Protein AF-K1ZIV3-F1 (afdb_monomer_lite)

Radius of gyration: 17.86 Å; chains: 1; bounding box: 42×28×52 Å

Secondary structure (DSSP, 8-state):
-HHHHHHHHHHHHHHHHHHHTT-HHHHHHHHHHHHHHHHHHHHHHHHHHHHHHHHHHHHHTT-HHHHHHHHHHHHHHHHHHHHHHHHHHHHSHHHHHHHTT--HHHHHHHHHHHHHHHHHHHHHHH-

Sequence (127 aa):
MLLIMTFNFFVGFVDIYVAGFISPEVQAAVGFVSLLYFLVIIIANAISVGTVALISRAIGAGDLTKSMVVARQSLIFGCLVAAVLTLVGVFLSREIIAAAGFPEKIREIAEVLLRIFSIALGANYIL

Structure (mmCIF, N/CA/C/O backbone):
data_AF-K1ZIV3-F1
#
_entry.id   AF-K1ZIV3-F1
#
loop_
_atom_site.group_PDB
_atom_site.id
_atom_site.type_symbol
_atom_site.label_atom_id
_atom_site.label_alt_id
_atom_site.label_comp_id
_atom_site.label_asym_id
_atom_site.label_entity_id
_atom_site.label_seq_id
_atom_site.pdbx_PDB_ins_code
_atom_site.Cartn_x
_atom_site.Cartn_y
_atom_site.Cartn_z
_atom_site.occupancy
_atom_site.B_iso_or_equiv
_atom_site.auth_seq_id
_atom_site.auth_comp_id
_atom_site.auth_asym_id
_atom_site.auth_atom_id
_atom_site.pdbx_PDB_model_num
ATOM 1 N N . MET A 1 1 ? 1.552 13.261 10.255 1.00 76.06 1 MET A N 1
ATOM 2 C CA . MET A 1 1 ? 1.241 13.023 8.828 1.00 76.06 1 MET A CA 1
ATOM 3 C C . MET A 1 1 ? 2.193 13.744 7.887 1.00 76.06 1 MET A C 1
ATOM 5 O O . MET A 1 1 ? 2.837 13.045 7.123 1.00 76.06 1 MET A O 1
ATOM 9 N N . LEU A 1 2 ? 2.372 15.072 7.980 1.00 85.00 2 LEU A N 1
ATOM 10 C CA . LEU A 1 2 ? 3.301 15.820 7.109 1.00 85.00 2 LEU A CA 1
ATOM 11 C C . LEU A 1 2 ? 4.703 15.182 7.032 1.00 85.00 2 LEU A C 1
ATOM 13 O O . LEU A 1 2 ? 5.137 14.800 5.955 1.00 85.00 2 LEU A O 1
ATOM 17 N N . LEU A 1 3 ? 5.359 14.982 8.180 1.00 90.06 3 LEU A N 1
ATOM 18 C CA . LEU A 1 3 ? 6.725 14.449 8.232 1.00 90.06 3 LEU A CA 1
ATOM 19 C C . LEU A 1 3 ? 6.845 13.035 7.626 1.00 90.06 3 LEU A C 1
ATOM 21 O O . LEU A 1 3 ? 7.787 12.753 6.894 1.00 90.06 3 LEU A O 1
ATOM 25 N N . ILE A 1 4 ? 5.859 12.166 7.877 1.00 86.75 4 ILE A N 1
ATOM 26 C CA . ILE A 1 4 ? 5.810 10.802 7.321 1.00 86.75 4 ILE A CA 1
ATOM 27 C C . ILE A 1 4 ? 5.683 10.845 5.794 1.00 86.75 4 ILE A C 1
ATOM 29 O O . ILE A 1 4 ? 6.361 10.088 5.102 1.00 86.75 4 ILE A O 1
ATOM 33 N N . MET A 1 5 ? 4.837 11.733 5.266 1.00 85.94 5 MET A N 1
ATOM 34 C CA . MET A 1 5 ? 4.657 11.907 3.823 1.00 85.94 5 MET A CA 1
ATOM 35 C C . MET A 1 5 ? 5.914 12.490 3.166 1.00 85.94 5 MET A C 1
ATOM 37 O O . MET A 1 5 ? 6.299 12.034 2.094 1.00 85.94 5 MET A O 1
ATOM 41 N N . THR A 1 6 ? 6.602 13.428 3.826 1.00 89.94 6 THR A N 1
ATOM 42 C CA . THR A 1 6 ? 7.891 13.959 3.360 1.00 89.94 6 THR A CA 1
ATOM 43 C C . THR A 1 6 ? 8.943 12.856 3.243 1.00 89.94 6 THR A C 1
ATOM 45 O O . THR A 1 6 ? 9.605 12.753 2.215 1.00 89.94 6 THR A O 1
ATOM 48 N N . PHE A 1 7 ? 9.084 11.998 4.256 1.00 91.56 7 PHE A N 1
ATOM 49 C CA . PHE A 1 7 ? 10.038 10.889 4.186 1.00 91.56 7 PHE A CA 1
ATOM 50 C C . PHE A 1 7 ? 9.652 9.844 3.134 1.00 91.56 7 PHE A C 1
ATOM 52 O O . PHE A 1 7 ? 10.521 9.411 2.385 1.00 91.56 7 PHE A O 1
ATOM 59 N N . ASN A 1 8 ? 8.366 9.493 3.008 1.00 86.88 8 ASN A N 1
ATOM 60 C CA . ASN A 1 8 ? 7.897 8.601 1.938 1.00 86.88 8 ASN A CA 1
ATOM 61 C C . ASN A 1 8 ? 8.211 9.160 0.545 1.00 86.88 8 ASN A C 1
ATOM 63 O O . ASN A 1 8 ? 8.636 8.413 -0.332 1.00 86.88 8 ASN A O 1
ATOM 67 N N . PHE A 1 9 ? 8.053 10.472 0.354 1.00 89.56 9 PHE A N 1
ATOM 68 C CA . PHE A 1 9 ? 8.426 11.127 -0.895 1.00 89.56 9 PHE A CA 1
ATOM 69 C C . PHE A 1 9 ? 9.923 10.983 -1.189 1.00 89.56 9 PHE A C 1
ATOM 71 O O . PHE A 1 9 ? 10.283 10.623 -2.305 1.00 89.56 9 PHE A O 1
ATOM 78 N N . PHE A 1 10 ? 10.797 11.216 -0.203 1.00 93.69 10 PHE A N 1
ATOM 79 C CA . PHE A 1 10 ? 12.238 11.045 -0.399 1.00 93.69 10 PHE A CA 1
ATOM 80 C C . PHE A 1 10 ? 12.624 9.601 -0.720 1.00 93.69 10 PHE A C 1
ATOM 82 O O . PHE A 1 10 ? 13.461 9.398 -1.593 1.00 93.69 10 PHE A O 1
ATOM 89 N N . VAL A 1 11 ? 12.003 8.612 -0.071 1.00 90.50 11 VAL A N 1
ATOM 90 C CA . VAL A 1 11 ? 12.226 7.192 -0.390 1.00 90.50 11 VAL A CA 1
ATOM 91 C C . VAL A 1 11 ? 11.843 6.911 -1.844 1.00 90.50 11 VAL A C 1
ATOM 93 O O . VAL A 1 11 ? 12.695 6.493 -2.620 1.00 90.50 11 VAL A O 1
ATOM 96 N N . GLY A 1 12 ? 10.619 7.262 -2.255 1.00 90.12 12 GLY A N 1
ATOM 97 C CA . GLY A 1 12 ? 10.177 7.047 -3.637 1.00 90.12 12 GLY A CA 1
ATOM 98 C C . GLY A 1 12 ? 10.995 7.830 -4.673 1.00 90.12 12 GLY A C 1
ATOM 99 O O . GLY A 1 12 ? 11.230 7.348 -5.779 1.00 90.12 12 GLY A O 1
ATOM 100 N N . PHE A 1 13 ? 11.475 9.025 -4.319 1.00 92.31 13 PHE A N 1
ATOM 101 C CA . PHE A 1 13 ? 12.374 9.805 -5.169 1.00 92.31 13 PHE A CA 1
ATOM 102 C C . PHE A 1 13 ? 13.719 9.099 -5.363 1.00 92.31 13 PHE A C 1
ATOM 104 O O . PHE A 1 13 ? 14.203 9.002 -6.491 1.00 92.31 13 PHE A O 1
ATOM 111 N N . VAL A 1 14 ? 14.312 8.588 -4.280 1.00 94.81 14 VAL A N 1
ATOM 112 C CA . VAL A 1 14 ? 15.572 7.838 -4.336 1.00 94.81 14 VAL A CA 1
ATOM 113 C C . VAL A 1 14 ? 15.394 6.542 -5.126 1.00 94.81 14 VAL A C 1
ATOM 115 O O . VAL A 1 14 ? 16.258 6.240 -5.944 1.00 94.81 14 VAL A O 1
ATOM 118 N N . ASP A 1 15 ? 14.273 5.834 -4.978 1.00 92.06 15 ASP A N 1
ATOM 119 C CA . ASP A 1 15 ? 13.987 4.610 -5.741 1.00 92.06 15 ASP A CA 1
ATOM 120 C C . ASP A 1 15 ? 14.004 4.868 -7.256 1.00 92.06 15 ASP A C 1
ATOM 122 O O . ASP A 1 15 ? 14.664 4.155 -8.016 1.00 92.06 15 ASP A O 1
ATOM 126 N N . ILE A 1 16 ? 13.334 5.936 -7.705 1.00 93.06 16 ILE A N 1
ATOM 127 C CA . ILE A 1 16 ? 13.306 6.332 -9.121 1.00 93.06 16 ILE A CA 1
ATOM 128 C C . ILE A 1 16 ? 14.686 6.822 -9.578 1.00 93.06 16 IL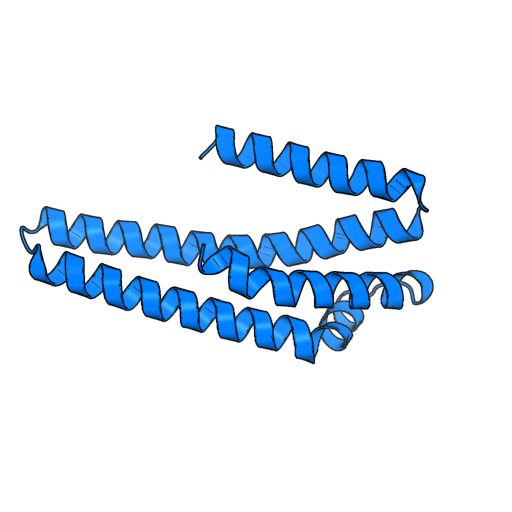E A C 1
ATOM 130 O O . ILE A 1 16 ? 15.124 6.499 -10.683 1.00 93.06 16 ILE A O 1
ATOM 134 N N . TYR A 1 17 ? 15.387 7.594 -8.746 1.00 94.25 17 TYR A N 1
ATOM 135 C CA . TYR A 1 17 ? 16.725 8.090 -9.064 1.00 94.25 17 TYR A CA 1
ATOM 136 C C . TYR A 1 17 ? 17.725 6.942 -9.252 1.00 94.25 17 TYR A C 1
ATOM 138 O O . TYR A 1 17 ? 18.458 6.916 -10.239 1.00 94.25 17 TYR A O 1
ATOM 146 N N . VAL A 1 18 ? 17.710 5.951 -8.355 1.00 95.00 18 VAL A N 1
ATOM 147 C CA . VAL A 1 18 ? 18.581 4.772 -8.434 1.00 95.00 18 VAL A CA 1
ATOM 148 C C . VAL A 1 18 ? 18.232 3.902 -9.641 1.00 95.00 18 VAL A C 1
ATOM 150 O O . VAL A 1 18 ? 19.132 3.434 -10.337 1.00 95.00 18 VAL A O 1
ATOM 153 N N . ALA A 1 19 ? 16.944 3.744 -9.950 1.00 93.88 19 ALA A N 1
ATOM 154 C CA . ALA A 1 19 ? 16.490 3.035 -11.144 1.00 93.88 19 ALA A CA 1
ATOM 155 C C . ALA A 1 19 ? 17.037 3.651 -12.450 1.00 93.88 19 ALA A C 1
ATOM 157 O O . ALA A 1 19 ? 17.351 2.916 -13.388 1.00 93.88 19 ALA A O 1
ATOM 158 N N . GLY A 1 20 ? 17.230 4.975 -12.485 1.00 93.44 20 GLY A N 1
ATOM 159 C CA . GLY A 1 20 ? 17.844 5.690 -13.610 1.00 93.44 20 GLY A CA 1
ATOM 160 C C . GLY A 1 20 ? 19.299 5.307 -13.891 1.00 93.44 20 GLY A C 1
ATOM 161 O O . GLY A 1 20 ? 19.730 5.376 -15.040 1.00 93.44 20 GLY A O 1
ATOM 162 N N . PHE A 1 21 ? 20.047 4.834 -12.887 1.00 95.25 21 PHE A N 1
ATOM 163 C CA . PHE A 1 21 ? 21.402 4.309 -13.104 1.00 95.25 21 PHE A CA 1
ATOM 164 C C . PHE A 1 21 ? 21.419 2.922 -13.756 1.00 95.25 21 PHE A C 1
ATOM 166 O O . PHE A 1 21 ? 22.457 2.518 -14.275 1.00 95.25 21 PHE A O 1
ATOM 173 N N . ILE A 1 22 ? 20.301 2.188 -13.729 1.00 93.94 22 ILE A N 1
ATOM 174 C CA . ILE A 1 22 ? 20.193 0.862 -14.347 1.00 93.94 22 ILE A CA 1
ATOM 175 C C . ILE A 1 22 ? 19.846 1.014 -15.830 1.00 93.94 22 ILE A C 1
ATOM 177 O O . ILE A 1 22 ? 20.574 0.525 -16.689 1.00 93.94 22 ILE A O 1
ATOM 181 N N . SER A 1 23 ? 18.723 1.671 -16.132 1.00 92.81 23 SER A N 1
ATOM 182 C CA . SER A 1 23 ? 18.310 2.027 -17.497 1.00 92.81 23 SER A CA 1
ATOM 183 C C . SER A 1 23 ? 17.088 2.962 -17.481 1.00 92.81 23 SER A C 1
ATOM 185 O O . SER A 1 23 ? 16.310 2.931 -16.519 1.00 92.81 23 SER A O 1
ATOM 187 N N . PRO A 1 24 ? 16.854 3.750 -18.550 1.00 91.25 24 PRO A N 1
ATOM 188 C CA . PRO A 1 24 ? 15.641 4.561 -18.689 1.00 91.25 24 PRO A CA 1
ATOM 189 C C . PRO A 1 24 ? 14.344 3.740 -18.610 1.00 91.25 24 PRO A C 1
ATOM 191 O O . PRO A 1 24 ? 13.343 4.203 -18.063 1.00 91.25 24 PRO A O 1
ATOM 194 N N . GLU A 1 25 ? 14.353 2.506 -19.120 1.00 91.44 25 GLU A N 1
ATOM 195 C CA . GLU A 1 25 ? 13.208 1.595 -19.096 1.00 91.44 25 GLU A CA 1
ATOM 196 C C . GLU A 1 25 ? 12.862 1.152 -17.669 1.00 91.44 25 GLU A C 1
ATOM 198 O O . GLU A 1 25 ? 11.689 1.156 -17.288 1.00 91.44 25 GLU A O 1
ATOM 203 N N . VAL A 1 26 ? 13.872 0.817 -16.857 1.00 91.56 26 VAL A N 1
ATOM 204 C CA . VAL A 1 26 ? 13.681 0.450 -15.444 1.00 91.56 26 VAL A CA 1
ATOM 205 C C . VAL A 1 26 ? 13.194 1.653 -14.639 1.00 91.56 26 VAL A C 1
ATOM 207 O O . VAL A 1 26 ? 12.267 1.516 -13.843 1.00 91.56 26 VAL A O 1
ATOM 210 N N . GLN A 1 27 ? 13.740 2.846 -14.886 1.00 93.94 27 GLN A N 1
ATOM 211 C CA . GLN A 1 27 ? 13.276 4.078 -14.245 1.00 93.94 27 GLN A CA 1
ATOM 212 C C . GLN A 1 27 ? 11.796 4.362 -14.531 1.00 93.94 27 GLN A C 1
ATOM 214 O O . GLN A 1 27 ? 11.035 4.673 -13.611 1.00 93.94 27 GLN A O 1
ATOM 219 N N . ALA A 1 28 ? 11.374 4.217 -15.789 1.00 90.94 28 ALA A N 1
ATOM 220 C CA . ALA A 1 28 ? 9.980 4.381 -16.182 1.00 90.94 28 ALA A CA 1
ATOM 221 C C . ALA A 1 28 ? 9.068 3.318 -15.541 1.00 90.94 28 ALA A C 1
ATOM 223 O O . ALA A 1 28 ? 7.992 3.657 -15.043 1.00 90.94 28 ALA A O 1
ATOM 224 N N . ALA A 1 29 ? 9.508 2.053 -15.500 1.00 91.06 29 ALA A N 1
ATOM 225 C CA . ALA A 1 29 ? 8.775 0.972 -14.841 1.00 91.06 29 ALA A CA 1
ATOM 226 C C . ALA A 1 29 ? 8.564 1.256 -13.348 1.00 91.06 29 ALA A C 1
ATOM 228 O O . ALA A 1 29 ? 7.435 1.182 -12.865 1.00 91.06 29 ALA A O 1
ATOM 229 N N . VAL A 1 30 ? 9.629 1.628 -12.630 1.00 92.12 30 VAL A N 1
ATOM 230 C CA . VAL A 1 30 ? 9.572 1.951 -11.196 1.00 92.12 30 VAL A CA 1
ATOM 231 C C . VAL A 1 30 ? 8.649 3.139 -10.948 1.00 92.12 30 VAL A C 1
ATOM 233 O O . VAL A 1 30 ? 7.765 3.048 -10.103 1.00 92.12 30 VAL A O 1
ATOM 236 N N . GLY A 1 31 ? 8.779 4.225 -11.716 1.00 90.06 31 GLY A N 1
ATOM 237 C CA . GLY A 1 31 ? 7.923 5.403 -11.556 1.00 90.06 31 GLY A CA 1
ATOM 238 C C . GLY A 1 31 ? 6.432 5.091 -11.713 1.00 90.06 31 GLY A C 1
ATOM 239 O O . GLY A 1 31 ? 5.611 5.547 -10.916 1.00 90.06 31 GLY A O 1
ATOM 240 N N . PHE A 1 32 ? 6.069 4.270 -12.701 1.00 87.19 32 PHE A N 1
ATOM 241 C CA . PHE A 1 32 ? 4.671 3.909 -12.921 1.00 87.19 32 PHE A CA 1
ATOM 242 C C . PHE A 1 32 ? 4.150 2.911 -11.880 1.00 87.19 32 PHE A C 1
ATOM 244 O O . PHE A 1 32 ? 3.044 3.077 -11.367 1.00 87.19 32 PHE A O 1
ATOM 251 N N . VAL A 1 33 ? 4.932 1.886 -11.526 1.00 88.81 33 VAL A N 1
ATOM 252 C CA . VAL A 1 33 ? 4.540 0.933 -10.474 1.00 88.81 33 VAL A CA 1
ATOM 253 C C . VAL A 1 33 ? 4.373 1.652 -9.133 1.00 88.81 33 VAL A C 1
ATOM 255 O O . VAL A 1 33 ? 3.418 1.365 -8.413 1.00 88.81 33 VAL A O 1
ATOM 258 N N . SER A 1 34 ? 5.200 2.657 -8.836 1.00 87.56 34 SER A N 1
ATOM 259 C CA . SER A 1 34 ? 5.028 3.523 -7.664 1.00 87.56 34 SER A CA 1
ATOM 260 C C . SER A 1 34 ? 3.691 4.272 -7.669 1.00 87.56 34 SER A C 1
ATOM 262 O O . SER A 1 34 ? 3.068 4.405 -6.617 1.00 87.56 34 SER A O 1
ATOM 264 N N . LEU A 1 35 ? 3.194 4.711 -8.832 1.00 87.06 35 LEU A N 1
ATOM 265 C CA . LEU A 1 35 ? 1.868 5.333 -8.940 1.00 87.06 35 LEU A CA 1
ATOM 266 C C . LEU A 1 35 ? 0.741 4.331 -8.641 1.00 87.06 35 LEU A C 1
ATOM 268 O O . LEU A 1 35 ? -0.209 4.660 -7.928 1.00 87.06 35 LEU A O 1
ATOM 272 N N . LEU A 1 36 ? 0.859 3.098 -9.141 1.00 86.81 36 LEU A N 1
ATOM 273 C CA . LEU A 1 36 ? -0.081 2.022 -8.812 1.00 86.81 36 LEU A CA 1
ATOM 274 C C . LEU A 1 36 ? -0.054 1.698 -7.313 1.00 86.81 36 LEU A C 1
ATOM 276 O O . LEU A 1 36 ? -1.103 1.552 -6.688 1.00 86.81 36 LEU A O 1
ATOM 280 N N . TYR A 1 37 ? 1.135 1.646 -6.713 1.00 84.75 37 TYR A N 1
ATOM 281 C CA . TYR A 1 37 ? 1.298 1.416 -5.280 1.00 84.75 37 TYR A CA 1
ATOM 282 C C . TYR A 1 37 ? 0.684 2.548 -4.445 1.00 84.75 37 TYR A C 1
ATOM 284 O O . TYR A 1 37 ? 0.031 2.304 -3.429 1.00 84.75 37 TYR A O 1
ATOM 292 N N . PHE A 1 38 ? 0.815 3.793 -4.908 1.00 85.50 38 PHE A N 1
ATOM 293 C CA . PHE A 1 38 ? 0.207 4.950 -4.261 1.00 85.50 38 PHE A CA 1
ATOM 294 C C . PHE A 1 38 ? -1.325 4.858 -4.219 1.00 85.50 38 PHE A C 1
ATOM 296 O O . PHE A 1 38 ? -1.921 5.147 -3.181 1.00 85.50 38 PHE A O 1
ATOM 303 N N . LEU A 1 39 ? -1.971 4.386 -5.294 1.00 87.19 39 LEU A N 1
ATOM 304 C CA . LEU A 1 39 ? -3.420 4.136 -5.295 1.00 87.19 39 LEU A CA 1
ATOM 305 C C . LEU A 1 39 ? -3.832 3.151 -4.206 1.00 87.19 39 LEU A C 1
ATOM 307 O O . LEU A 1 39 ? -4.839 3.361 -3.531 1.00 87.19 39 LEU A O 1
ATOM 311 N N . VAL A 1 40 ? -3.038 2.102 -4.005 1.00 85.88 40 VAL A N 1
ATOM 312 C CA . VAL A 1 40 ? -3.298 1.142 -2.940 1.00 85.88 40 VAL A CA 1
ATOM 313 C C . VAL A 1 40 ? -3.196 1.841 -1.584 1.00 85.88 40 VAL A C 1
ATOM 315 O O . VAL A 1 40 ? -4.166 1.814 -0.832 1.00 85.88 40 VAL A O 1
ATOM 318 N N . ILE A 1 41 ? -2.102 2.560 -1.301 1.00 84.50 41 ILE A N 1
ATOM 319 C CA . ILE A 1 41 ? -1.908 3.325 -0.049 1.00 84.50 41 ILE A CA 1
ATOM 320 C C . ILE A 1 41 ? -3.099 4.248 0.274 1.00 84.50 41 ILE A C 1
ATOM 322 O O . ILE A 1 41 ? -3.458 4.402 1.447 1.00 84.50 41 ILE A O 1
ATOM 326 N N . ILE A 1 42 ? -3.731 4.865 -0.729 1.00 88.19 42 ILE A N 1
ATOM 327 C CA . ILE A 1 42 ? -4.922 5.706 -0.521 1.00 88.19 42 ILE A CA 1
ATOM 328 C C . ILE A 1 42 ? -6.061 4.899 0.119 1.00 88.19 42 ILE A C 1
ATOM 330 O O . ILE A 1 42 ? -6.710 5.390 1.044 1.00 88.19 42 ILE A O 1
ATOM 334 N N . ILE A 1 43 ? -6.279 3.654 -0.315 1.00 89.75 43 ILE A N 1
ATOM 335 C CA . ILE A 1 43 ? -7.304 2.763 0.246 1.00 89.75 43 ILE A CA 1
ATOM 336 C C . ILE A 1 43 ? -6.987 2.439 1.714 1.00 89.75 43 ILE A C 1
ATOM 338 O O . ILE A 1 43 ? -7.878 2.554 2.559 1.00 89.75 43 ILE A O 1
ATOM 342 N N . ALA A 1 44 ? -5.727 2.123 2.049 1.00 85.69 44 ALA A N 1
ATOM 343 C CA . ALA A 1 44 ? -5.288 1.960 3.447 1.00 85.69 44 ALA A CA 1
ATOM 344 C C . ALA A 1 44 ? -5.649 3.177 4.297 1.00 85.69 44 ALA A C 1
ATOM 346 O O . ALA A 1 44 ? -6.231 3.056 5.376 1.00 85.69 44 ALA A O 1
ATOM 347 N N . ASN A 1 45 ? -5.289 4.362 3.802 1.00 87.69 45 ASN A N 1
ATOM 348 C CA . ASN A 1 45 ? -5.508 5.605 4.524 1.00 87.69 45 ASN A CA 1
ATOM 349 C C . ASN A 1 45 ? -7.000 5.875 4.721 1.00 87.69 45 ASN A C 1
ATOM 351 O O . ASN A 1 45 ? -7.396 6.274 5.813 1.00 87.69 45 ASN A O 1
ATOM 355 N N . ALA A 1 46 ? -7.838 5.600 3.719 1.00 91.19 46 ALA A N 1
ATOM 356 C CA . ALA A 1 46 ? -9.286 5.729 3.844 1.00 91.19 46 ALA A CA 1
ATOM 357 C C . ALA A 1 46 ? -9.848 4.828 4.959 1.00 91.19 46 ALA A C 1
ATOM 359 O O . ALA A 1 46 ? -10.633 5.293 5.789 1.00 91.19 46 ALA A O 1
ATOM 360 N N . ILE A 1 47 ? -9.401 3.567 5.030 1.00 91.19 47 ILE A N 1
ATOM 361 C CA . ILE A 1 47 ? -9.800 2.628 6.090 1.00 91.19 47 ILE A CA 1
ATOM 362 C C . ILE A 1 47 ? -9.320 3.121 7.457 1.00 91.19 47 ILE A C 1
ATOM 364 O O . ILE A 1 47 ? -10.097 3.134 8.413 1.00 91.19 47 ILE A O 1
ATOM 368 N N . SER A 1 48 ? -8.068 3.569 7.555 1.00 89.56 48 SER A N 1
ATOM 369 C CA . SER A 1 48 ? -7.481 4.086 8.795 1.00 89.56 48 SER A CA 1
ATOM 370 C C . SER A 1 48 ? -8.245 5.307 9.321 1.00 89.56 48 SER A C 1
ATOM 372 O O . SER A 1 48 ? -8.708 5.314 10.463 1.00 89.56 48 SER A O 1
ATOM 374 N N . VAL A 1 49 ? -8.487 6.308 8.468 1.00 92.69 49 VAL A N 1
ATOM 375 C CA . VAL A 1 49 ? -9.245 7.516 8.831 1.00 92.69 49 VAL A CA 1
ATOM 376 C C . VAL A 1 49 ? -10.682 7.169 9.234 1.00 92.69 49 VAL A C 1
ATOM 378 O O . VAL A 1 49 ? -11.166 7.660 10.257 1.00 92.69 49 VAL A O 1
ATOM 381 N N . GLY A 1 50 ? -11.355 6.284 8.489 1.00 94.12 50 GLY A N 1
ATOM 382 C CA . GLY A 1 50 ? -12.703 5.816 8.827 1.00 94.12 50 GLY A CA 1
ATOM 383 C C . GLY A 1 50 ? -12.761 5.096 10.178 1.00 94.12 50 GLY A C 1
ATOM 384 O O . GLY A 1 50 ? -13.656 5.351 10.987 1.00 94.12 50 GLY A O 1
ATOM 385 N N . THR A 1 51 ? -11.763 4.259 10.461 1.00 93.44 51 THR A N 1
ATOM 386 C CA . THR A 1 51 ? -11.615 3.536 11.732 1.00 93.44 51 THR A CA 1
ATOM 387 C C . THR A 1 51 ? -11.452 4.502 12.898 1.00 93.44 51 THR A C 1
ATOM 389 O O . THR A 1 51 ? -12.195 4.424 13.878 1.00 93.44 51 TH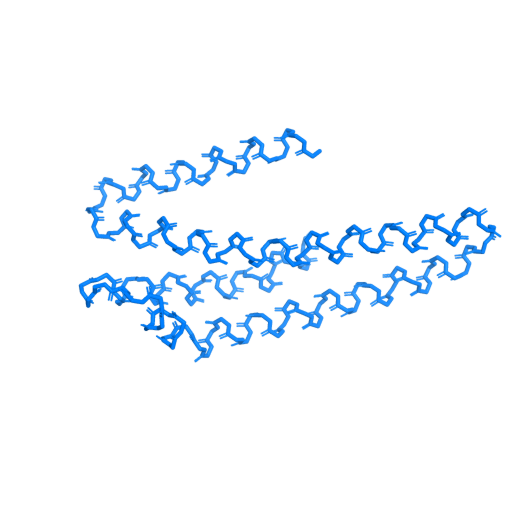R A O 1
ATOM 392 N N . VAL A 1 52 ? -10.530 5.464 12.778 1.00 94.19 52 VAL A N 1
ATOM 393 C CA . VAL A 1 52 ? -10.293 6.482 13.809 1.00 94.19 52 VAL A CA 1
ATOM 394 C C . VAL A 1 52 ? -11.563 7.291 14.068 1.00 94.19 52 VAL A C 1
ATOM 396 O O . VAL A 1 52 ? -11.906 7.519 15.227 1.00 94.19 52 VAL A O 1
ATOM 399 N N . ALA A 1 53 ? -12.313 7.667 13.028 1.00 96.06 53 ALA A N 1
ATOM 400 C CA . ALA A 1 53 ? -13.567 8.405 13.177 1.00 96.06 53 ALA A CA 1
ATOM 401 C C . ALA A 1 53 ? -14.639 7.608 13.945 1.00 96.06 53 ALA A C 1
ATOM 403 O O . ALA A 1 53 ? -15.302 8.152 14.834 1.00 96.06 53 ALA A O 1
ATOM 404 N N . LEU A 1 54 ? -14.805 6.315 13.640 1.00 95.31 54 LEU A N 1
ATOM 405 C CA . LEU A 1 54 ? -15.758 5.442 14.334 1.00 95.31 54 LEU A CA 1
ATOM 406 C C . LEU A 1 54 ? -15.362 5.201 15.796 1.00 95.31 54 LEU A C 1
ATOM 408 O O . LEU A 1 54 ? -16.216 5.291 16.681 1.00 95.31 54 LEU A O 1
ATOM 412 N N . ILE A 1 55 ? -14.077 4.946 16.058 1.00 95.56 55 ILE A N 1
ATOM 413 C CA . ILE A 1 55 ? -13.545 4.755 17.413 1.00 95.56 55 ILE A CA 1
ATOM 414 C C . ILE A 1 55 ? -13.706 6.038 18.234 1.00 95.56 55 ILE A C 1
ATOM 416 O O . ILE A 1 55 ? -14.225 5.987 19.347 1.00 95.56 55 ILE A O 1
ATOM 420 N N . SER A 1 56 ? -13.342 7.194 17.670 1.00 95.69 56 SER A N 1
ATOM 421 C CA . SER A 1 56 ? -13.444 8.498 18.342 1.00 95.69 56 SER A CA 1
ATOM 422 C C . SER A 1 56 ? -14.883 8.811 18.747 1.00 95.69 56 SER A C 1
ATOM 424 O O . SER A 1 56 ? -15.130 9.270 19.859 1.00 95.69 56 SER A O 1
ATOM 426 N N . ARG A 1 57 ? -15.854 8.493 17.881 1.00 95.44 57 ARG A N 1
ATOM 427 C CA . ARG A 1 57 ? -17.283 8.624 18.194 1.00 95.44 57 ARG A CA 1
ATOM 428 C C . ARG A 1 57 ? -17.739 7.692 19.315 1.00 95.44 57 ARG A C 1
ATOM 430 O O . ARG A 1 57 ? -18.521 8.119 20.156 1.00 95.4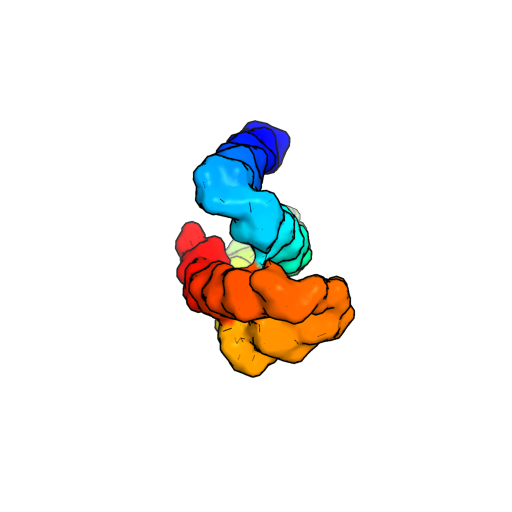4 57 ARG A O 1
ATOM 437 N N . ALA A 1 58 ? -17.292 6.434 19.324 1.00 94.38 58 ALA A N 1
ATOM 438 C CA . ALA A 1 58 ? -17.661 5.476 20.369 1.00 94.38 58 ALA A CA 1
ATOM 439 C C . ALA A 1 58 ? -17.090 5.888 21.735 1.00 94.38 58 ALA A C 1
ATOM 441 O O . ALA A 1 58 ? -17.819 5.908 22.724 1.00 94.38 58 ALA A O 1
ATOM 442 N N . ILE A 1 59 ? -15.821 6.310 21.764 1.00 94.94 59 ILE A N 1
ATOM 443 C CA . ILE A 1 59 ? -15.174 6.841 22.970 1.00 94.94 59 ILE A CA 1
ATOM 444 C C . ILE A 1 59 ? -15.883 8.117 23.443 1.00 94.94 59 ILE A C 1
ATOM 446 O O . ILE A 1 59 ? -16.196 8.231 24.624 1.00 94.94 59 ILE A O 1
ATOM 450 N N . GLY A 1 60 ? -16.201 9.045 22.534 1.00 95.88 60 GLY A N 1
ATOM 451 C CA . GLY A 1 60 ? -16.926 10.280 22.861 1.00 95.88 60 GLY A CA 1
ATOM 452 C C . GLY A 1 60 ? -18.341 10.056 23.409 1.00 95.88 60 GLY A C 1
ATOM 453 O O . GLY A 1 60 ? -18.857 10.909 24.122 1.00 95.88 60 GLY A O 1
ATOM 454 N N . ALA A 1 61 ? -18.953 8.903 23.123 1.00 95.06 61 ALA A N 1
ATOM 455 C CA . ALA A 1 61 ? -20.242 8.487 23.679 1.00 95.06 61 ALA A CA 1
ATOM 456 C C . ALA A 1 61 ? -20.123 7.718 25.014 1.00 95.06 61 ALA A C 1
ATOM 458 O O . ALA A 1 61 ? -21.138 7.286 25.554 1.00 95.06 61 ALA A O 1
ATOM 459 N N . GLY A 1 62 ? -18.906 7.513 25.535 1.00 94.75 62 GLY A N 1
ATOM 460 C CA . GLY A 1 62 ? -18.643 6.729 26.749 1.00 94.75 62 GLY A CA 1
ATOM 461 C C . GLY A 1 62 ? -18.706 5.207 26.559 1.00 94.75 62 GLY A C 1
ATOM 462 O O . GLY A 1 62 ? -18.561 4.463 27.527 1.00 94.75 62 GLY A O 1
ATOM 463 N N . ASP A 1 63 ? -18.889 4.721 25.328 1.00 95.19 63 ASP A N 1
ATOM 464 C CA . ASP A 1 63 ? -19.053 3.298 25.017 1.00 95.19 63 ASP A CA 1
ATOM 465 C C . ASP A 1 63 ? -17.710 2.658 24.623 1.00 95.19 63 ASP A C 1
ATOM 467 O O . ASP A 1 63 ? -17.376 2.463 23.447 1.00 95.19 63 ASP A O 1
ATOM 471 N N . LEU A 1 64 ? -16.906 2.346 25.644 1.00 92.38 64 LEU A N 1
ATOM 472 C CA . LEU A 1 64 ? -15.596 1.705 25.480 1.00 92.38 64 LEU A CA 1
ATOM 473 C C . LEU A 1 64 ? -15.698 0.261 24.968 1.00 92.38 64 LEU A C 1
ATOM 475 O O . LEU A 1 64 ? -14.791 -0.232 24.299 1.00 92.38 64 LEU A O 1
ATOM 479 N N . THR A 1 65 ? -16.803 -0.432 25.246 1.00 94.50 65 THR A N 1
ATOM 480 C CA . THR A 1 65 ? -17.021 -1.785 24.723 1.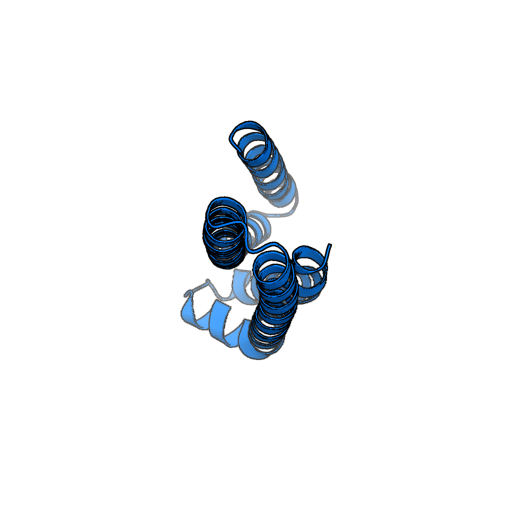00 94.50 65 THR A CA 1
ATOM 481 C C . THR A 1 65 ? -17.185 -1.738 23.208 1.00 94.50 65 THR A C 1
ATOM 483 O O . THR A 1 65 ? -16.538 -2.497 22.483 1.00 94.50 65 THR A O 1
ATOM 486 N N . LYS A 1 66 ? -17.986 -0.795 22.702 1.00 93.12 66 LYS A N 1
ATOM 487 C CA . LYS A 1 66 ? -18.166 -0.596 21.266 1.00 93.12 66 LYS A CA 1
ATOM 488 C C . LYS A 1 66 ? -16.896 -0.121 20.576 1.00 93.12 66 LYS A C 1
ATOM 490 O O . LYS A 1 66 ? -16.635 -0.578 19.465 1.00 93.12 66 LYS A O 1
ATOM 495 N N . SER A 1 67 ? -16.087 0.737 21.203 1.00 93.19 67 SER A N 1
ATOM 496 C CA . SER A 1 67 ? -14.811 1.163 20.608 1.00 93.19 67 SER A CA 1
ATOM 497 C C . SER A 1 67 ? -13.876 -0.030 20.363 1.00 93.19 67 SER A C 1
ATOM 499 O O . SER A 1 67 ? -13.285 -0.132 19.287 1.00 93.19 67 SER A O 1
ATOM 501 N N . MET A 1 68 ? -13.835 -0.991 21.293 1.00 93.56 68 MET A N 1
ATOM 502 C CA . MET A 1 68 ? -13.051 -2.220 21.157 1.00 93.56 68 MET A CA 1
ATOM 503 C C . MET A 1 68 ? -13.571 -3.136 20.042 1.00 93.56 68 MET A C 1
ATOM 505 O O . MET A 1 68 ? -12.791 -3.675 19.253 1.00 93.56 68 MET A O 1
ATOM 509 N N . VAL A 1 69 ? -14.895 -3.287 19.933 1.00 95.31 69 VAL A N 1
ATOM 510 C CA . VAL A 1 69 ? -15.521 -4.066 18.852 1.00 95.31 69 VAL A CA 1
ATOM 511 C C . VAL A 1 69 ? -15.221 -3.444 17.489 1.00 95.31 69 VAL A C 1
ATOM 513 O O . VAL A 1 69 ? -14.818 -4.159 16.572 1.00 95.31 69 VAL A O 1
ATOM 516 N N . VAL A 1 70 ? -15.358 -2.120 17.366 1.00 94.00 70 VAL A N 1
ATOM 517 C CA . VAL A 1 70 ? -15.049 -1.379 16.135 1.00 94.00 70 VAL A CA 1
ATOM 518 C C . VAL A 1 70 ? -13.575 -1.523 15.767 1.00 94.00 70 VAL A C 1
ATOM 520 O O . VAL A 1 70 ? -13.277 -1.779 14.603 1.00 94.00 70 VAL A O 1
ATOM 523 N N . ALA A 1 71 ? -12.655 -1.416 16.730 1.00 91.81 71 ALA A N 1
ATOM 524 C CA . ALA A 1 71 ? -11.226 -1.600 16.483 1.00 91.81 71 ALA A CA 1
ATOM 525 C C . ALA A 1 71 ? -10.925 -3.003 15.932 1.00 91.81 71 ALA A C 1
ATOM 527 O O . ALA A 1 71 ? -10.272 -3.139 14.897 1.00 91.81 71 ALA A O 1
ATOM 528 N N . ARG A 1 72 ? -11.477 -4.051 16.560 1.00 93.75 72 ARG A N 1
ATOM 529 C CA . ARG A 1 72 ? -11.303 -5.437 16.104 1.00 93.75 72 ARG A CA 1
ATOM 530 C C . ARG A 1 72 ? -11.899 -5.670 14.716 1.00 93.75 72 ARG A C 1
ATOM 532 O O . ARG A 1 72 ? -11.260 -6.303 13.880 1.00 93.75 72 ARG A O 1
ATOM 539 N N . GLN A 1 73 ? -13.108 -5.172 14.459 1.00 94.75 73 GLN A N 1
ATOM 540 C CA . GLN A 1 73 ? -13.751 -5.296 13.148 1.00 94.75 73 GLN A CA 1
ATOM 541 C C . GLN A 1 73 ? -12.970 -4.560 12.062 1.00 94.75 73 GLN A C 1
ATOM 543 O O . GLN A 1 73 ? -12.794 -5.099 10.974 1.00 94.75 73 GLN A O 1
ATOM 548 N N . SER A 1 74 ? -12.462 -3.368 12.369 1.00 92.81 74 SER A N 1
ATOM 549 C CA . SER A 1 74 ? -11.677 -2.570 11.429 1.00 92.81 74 SER A CA 1
ATOM 550 C C . SER A 1 74 ? -10.352 -3.242 11.083 1.00 92.81 74 SER A C 1
ATOM 552 O O . SER A 1 74 ? -9.955 -3.236 9.924 1.00 92.81 74 SER A O 1
ATOM 554 N N . LEU A 1 75 ? -9.705 -3.891 12.056 1.00 90.94 75 LEU A N 1
ATOM 555 C CA . LEU A 1 75 ? -8.477 -4.650 11.823 1.00 90.94 75 LEU A CA 1
ATOM 556 C C . LEU A 1 75 ? -8.729 -5.881 10.940 1.00 90.94 75 LEU A C 1
ATOM 558 O O . LEU A 1 75 ? -8.014 -6.098 9.967 1.00 90.94 75 LEU A O 1
ATOM 562 N N . ILE A 1 76 ? -9.797 -6.643 11.210 1.00 92.62 76 ILE A N 1
ATOM 563 C CA . ILE A 1 76 ? -10.206 -7.773 10.356 1.00 92.62 76 ILE A CA 1
ATOM 564 C C . ILE A 1 76 ? -10.535 -7.292 8.937 1.00 92.62 76 ILE A C 1
ATOM 566 O O . ILE A 1 76 ? -10.123 -7.917 7.961 1.00 92.62 76 ILE A O 1
ATOM 570 N N . PHE A 1 77 ? -11.256 -6.176 8.815 1.00 92.12 77 PHE A N 1
ATOM 571 C CA . PHE A 1 77 ? -11.605 -5.586 7.528 1.00 92.12 77 PHE A CA 1
ATOM 572 C C . PHE A 1 77 ? -10.362 -5.124 6.758 1.00 92.12 77 PHE A C 1
ATOM 574 O O . PHE A 1 77 ? -10.234 -5.434 5.578 1.00 92.12 77 PHE A O 1
ATOM 581 N N . GLY A 1 78 ? -9.417 -4.460 7.429 1.00 90.56 78 GLY A N 1
ATOM 582 C CA . GLY A 1 78 ? -8.131 -4.070 6.853 1.00 90.56 78 GLY A CA 1
ATOM 583 C C . GLY A 1 78 ? -7.346 -5.271 6.324 1.00 90.56 78 GLY A C 1
ATOM 584 O O . GLY A 1 78 ? -6.927 -5.256 5.169 1.00 90.56 78 GLY A O 1
ATOM 585 N N . CYS A 1 79 ? -7.236 -6.347 7.111 1.00 89.44 79 CYS A N 1
ATOM 586 C CA . CYS A 1 79 ? -6.593 -7.591 6.676 1.00 89.44 79 CYS A CA 1
ATOM 587 C C . CYS A 1 79 ? -7.295 -8.225 5.467 1.00 89.44 79 CYS A C 1
ATOM 589 O O . CYS A 1 79 ? -6.631 -8.706 4.551 1.00 89.44 79 CYS A O 1
ATOM 591 N N . LEU A 1 80 ? -8.631 -8.220 5.439 1.00 91.88 80 LEU A N 1
ATOM 592 C CA . LEU A 1 80 ? -9.404 -8.746 4.313 1.00 91.88 80 LEU A CA 1
ATOM 593 C C . LEU A 1 80 ? -9.146 -7.928 3.044 1.00 91.88 80 LEU A C 1
ATOM 595 O O . LEU A 1 80 ? -8.865 -8.501 1.995 1.00 91.88 80 LEU A O 1
ATOM 599 N N . VAL A 1 81 ? -9.185 -6.597 3.139 1.00 91.06 81 VAL A N 1
ATOM 600 C CA . VAL A 1 81 ? -8.894 -5.708 2.007 1.00 91.06 81 VAL A CA 1
ATOM 601 C C . VAL A 1 81 ? -7.458 -5.897 1.523 1.00 91.06 81 VAL A C 1
ATOM 603 O O . VAL A 1 81 ? -7.243 -6.035 0.323 1.00 91.06 81 VAL A O 1
ATOM 606 N N . ALA A 1 82 ? -6.485 -5.984 2.432 1.00 88.88 82 ALA A N 1
ATOM 607 C CA . ALA A 1 82 ? -5.091 -6.242 2.086 1.00 88.88 82 ALA A CA 1
ATOM 608 C C . ALA A 1 82 ? -4.918 -7.577 1.349 1.00 88.88 82 ALA A C 1
ATOM 610 O O . ALA A 1 82 ? -4.244 -7.628 0.320 1.00 88.88 82 ALA A O 1
ATOM 611 N N . ALA A 1 83 ? -5.566 -8.645 1.825 1.00 89.94 83 ALA A N 1
ATOM 612 C CA . ALA A 1 83 ? -5.540 -9.951 1.174 1.00 89.94 83 ALA A CA 1
ATOM 613 C C . ALA A 1 83 ? -6.153 -9.898 -0.234 1.00 89.94 83 ALA A C 1
ATOM 615 O O . ALA A 1 83 ? -5.568 -10.431 -1.174 1.00 89.94 83 ALA A O 1
ATOM 616 N N . VAL A 1 84 ? -7.289 -9.212 -0.402 1.00 91.38 84 VAL A N 1
ATOM 617 C CA .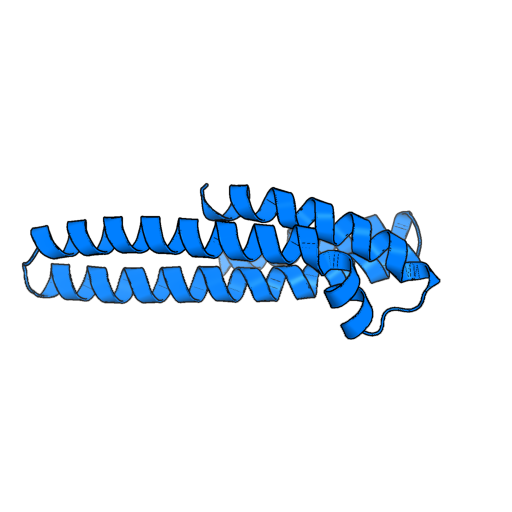 VAL A 1 84 ? -7.934 -9.034 -1.712 1.00 91.38 84 VAL A CA 1
ATOM 618 C C . VAL A 1 84 ? -7.043 -8.234 -2.661 1.00 91.38 84 VAL A C 1
ATOM 620 O O . VAL A 1 84 ? -6.839 -8.659 -3.794 1.00 91.38 84 VAL A O 1
ATOM 623 N N . LEU A 1 85 ? -6.467 -7.117 -2.212 1.00 89.62 85 LEU A N 1
ATOM 624 C CA . LEU A 1 85 ? -5.584 -6.284 -3.036 1.00 89.62 85 LEU A CA 1
ATOM 625 C C . LEU A 1 85 ? -4.299 -7.022 -3.429 1.00 89.62 85 LEU A C 1
ATOM 627 O O . LEU A 1 85 ? -3.888 -6.949 -4.583 1.00 89.62 85 LEU A O 1
ATOM 631 N N . THR A 1 86 ? -3.713 -7.784 -2.503 1.00 89.31 86 THR A N 1
ATOM 632 C CA . THR A 1 86 ? -2.563 -8.670 -2.761 1.00 89.31 86 THR A CA 1
ATOM 633 C C . THR A 1 86 ? -2.919 -9.705 -3.829 1.00 89.31 86 THR A C 1
ATOM 635 O O . THR A 1 86 ? -2.187 -9.869 -4.801 1.00 89.31 86 THR A O 1
ATOM 638 N N . LEU A 1 87 ? -4.065 -10.382 -3.687 1.00 90.88 87 LEU A N 1
ATOM 639 C CA . LEU A 1 87 ? -4.526 -11.396 -4.636 1.00 90.88 87 LEU A CA 1
ATOM 640 C C . LEU A 1 87 ? -4.736 -10.785 -6.029 1.00 90.88 87 LEU A C 1
ATOM 642 O O . LEU A 1 87 ? -4.205 -11.288 -7.016 1.00 90.88 87 LEU A O 1
ATOM 646 N N . VAL A 1 88 ? -5.452 -9.664 -6.107 1.00 90.12 88 VAL A N 1
ATOM 647 C CA . VAL A 1 88 ? -5.685 -8.945 -7.365 1.00 90.12 88 VAL A CA 1
ATOM 648 C C . VAL A 1 88 ? -4.358 -8.519 -7.989 1.00 90.12 88 VAL A C 1
ATOM 650 O O . VAL A 1 88 ? -4.131 -8.787 -9.163 1.00 90.12 88 VAL A O 1
ATOM 653 N N . GLY A 1 89 ? -3.446 -7.936 -7.213 1.00 87.88 89 GLY A N 1
ATOM 654 C CA . GLY A 1 89 ? -2.142 -7.505 -7.707 1.00 87.88 89 GLY A CA 1
ATOM 655 C C . GLY A 1 89 ? -1.281 -8.654 -8.238 1.00 87.88 89 GLY A C 1
ATOM 656 O O . GLY A 1 89 ? -0.648 -8.508 -9.278 1.00 87.88 89 GLY A O 1
ATOM 657 N N . VAL A 1 90 ? -1.290 -9.821 -7.585 1.00 87.56 90 VAL A N 1
ATOM 658 C CA . VAL A 1 90 ? -0.492 -10.986 -8.008 1.00 87.56 90 VAL A CA 1
ATOM 659 C C . VAL A 1 90 ? -1.079 -11.693 -9.232 1.00 87.56 90 VAL A C 1
ATOM 661 O O . VAL A 1 90 ? -0.318 -12.105 -10.105 1.00 87.56 90 VAL A O 1
ATOM 664 N N . PHE A 1 91 ? -2.401 -11.875 -9.294 1.00 90.12 91 PHE A N 1
ATOM 665 C CA . PHE A 1 91 ? -3.045 -12.643 -10.369 1.00 90.12 91 PHE A CA 1
ATOM 666 C C . PHE A 1 91 ? -3.397 -11.794 -11.592 1.00 90.12 91 PHE A C 1
ATOM 668 O O . PHE A 1 91 ? -3.393 -12.310 -12.707 1.00 90.12 91 PHE A O 1
ATOM 675 N N . LEU A 1 92 ? -3.690 -10.505 -11.402 1.00 88.94 92 LEU A N 1
ATOM 676 C CA . LEU A 1 92 ? -4.041 -9.579 -12.479 1.00 88.94 92 LEU A CA 1
ATOM 677 C C . LEU A 1 92 ? -2.891 -8.611 -12.806 1.00 88.94 92 LEU A C 1
ATOM 679 O O . LEU A 1 92 ? -3.119 -7.663 -13.551 1.00 88.94 92 LEU A O 1
ATOM 683 N N . SER A 1 93 ? -1.657 -8.829 -12.323 1.00 85.75 93 SER A N 1
ATOM 684 C CA . SER A 1 93 ? -0.510 -7.946 -12.623 1.00 85.75 93 SER A CA 1
ATOM 685 C C . SER A 1 93 ? -0.378 -7.667 -14.121 1.00 85.75 93 SER A C 1
ATOM 687 O O . SER A 1 93 ? -0.274 -6.517 -14.541 1.00 85.75 93 SER A O 1
ATOM 689 N N . ARG A 1 94 ? -0.459 -8.719 -14.940 1.00 85.50 94 ARG A N 1
ATOM 690 C CA . ARG A 1 94 ? -0.356 -8.634 -16.399 1.00 85.50 94 ARG A CA 1
ATOM 691 C C . ARG A 1 94 ? -1.483 -7.815 -17.027 1.00 85.50 94 ARG A C 1
ATOM 693 O O . ARG A 1 94 ? -1.216 -6.977 -17.882 1.00 85.50 94 ARG A O 1
ATOM 700 N N . GLU A 1 95 ? -2.723 -8.034 -16.592 1.00 87.69 95 GLU A N 1
ATOM 701 C CA . GLU A 1 95 ? -3.916 -7.305 -17.054 1.00 87.69 95 GLU A CA 1
ATOM 702 C C . GLU A 1 95 ? -3.835 -5.821 -16.668 1.00 87.69 95 GLU A C 1
ATOM 704 O O . GLU A 1 95 ? -4.077 -4.950 -17.499 1.00 87.69 95 GLU A O 1
ATOM 709 N N . ILE A 1 96 ? -3.421 -5.523 -15.430 1.00 86.69 96 ILE A N 1
ATOM 710 C CA . ILE A 1 96 ? -3.272 -4.157 -14.907 1.00 86.69 96 ILE A CA 1
ATOM 711 C C . ILE A 1 96 ? -2.223 -3.390 -15.716 1.00 86.69 96 ILE A C 1
ATOM 713 O O . ILE A 1 96 ? -2.491 -2.285 -16.188 1.00 86.69 96 ILE A O 1
ATOM 717 N N . ILE A 1 97 ? -1.043 -3.981 -15.924 1.00 85.62 97 ILE A N 1
ATOM 718 C CA . ILE A 1 97 ? 0.017 -3.367 -16.733 1.00 85.62 97 ILE A CA 1
ATOM 719 C C . ILE A 1 97 ? -0.416 -3.262 -18.204 1.00 85.62 97 ILE A C 1
ATOM 721 O O . ILE A 1 97 ? -0.077 -2.294 -18.889 1.00 85.62 97 ILE A O 1
ATOM 725 N N . ALA A 1 98 ? -1.184 -4.228 -18.714 1.00 84.75 98 ALA A N 1
ATOM 726 C CA . ALA A 1 98 ? -1.675 -4.173 -20.080 1.00 84.75 98 ALA A CA 1
ATOM 727 C C . ALA A 1 98 ? -2.682 -3.038 -20.299 1.00 84.75 98 ALA A C 1
ATOM 729 O O . ALA A 1 98 ? -2.528 -2.285 -21.262 1.00 84.75 98 ALA A O 1
ATOM 730 N N . ALA A 1 99 ? -3.643 -2.886 -19.388 1.00 85.62 99 ALA A N 1
ATOM 731 C CA . ALA A 1 99 ? -4.640 -1.819 -19.390 1.00 85.62 99 ALA A CA 1
ATOM 732 C C . ALA A 1 99 ? -4.019 -0.432 -19.168 1.00 85.62 99 ALA A C 1
ATOM 734 O O . ALA A 1 99 ? -4.494 0.555 -19.722 1.00 85.62 99 ALA A O 1
ATOM 735 N N . ALA A 1 100 ? -2.924 -0.361 -18.409 1.00 81.62 100 ALA A N 1
ATOM 736 C CA . ALA A 1 100 ? -2.149 0.857 -18.197 1.00 81.62 100 ALA A CA 1
ATOM 737 C C . ALA A 1 100 ? -1.441 1.384 -19.465 1.00 81.62 100 ALA A C 1
ATOM 739 O O . ALA A 1 100 ? -0.985 2.525 -19.470 1.00 81.62 100 ALA A O 1
ATOM 740 N N . GLY A 1 101 ? -1.354 0.587 -20.539 1.00 79.50 101 GLY A N 1
ATOM 741 C CA . GLY A 1 101 ? -0.832 1.043 -21.832 1.00 79.50 101 GLY A CA 1
ATOM 742 C C . GLY A 1 101 ? 0.694 1.134 -21.911 1.00 79.50 101 GLY A C 1
ATOM 743 O O . GLY A 1 101 ? 1.222 1.929 -22.686 1.00 79.50 101 GLY A O 1
ATOM 744 N N . PHE A 1 102 ? 1.419 0.336 -21.122 1.00 77.12 102 PHE A N 1
ATOM 745 C CA . PHE A 1 102 ? 2.882 0.332 -21.168 1.00 77.12 102 PHE A CA 1
ATOM 746 C C . PHE A 1 102 ? 3.432 -0.101 -22.536 1.00 77.12 102 PHE A C 1
ATOM 748 O O . PHE A 1 102 ? 2.924 -1.065 -23.120 1.00 77.12 102 PHE A O 1
ATOM 755 N N . PRO A 1 103 ? 4.531 0.519 -23.008 1.00 79.50 103 PRO A N 1
ATOM 756 C CA . PRO A 1 103 ? 5.304 0.005 -24.134 1.00 79.50 103 PRO A CA 1
ATOM 757 C C . PRO A 1 103 ? 5.777 -1.428 -23.866 1.00 79.50 103 PRO A C 1
ATOM 759 O O . PRO A 1 103 ? 6.198 -1.736 -22.749 1.00 79.50 103 PRO A O 1
ATOM 762 N N . GLU A 1 104 ? 5.781 -2.293 -24.887 1.00 77.75 104 GLU A N 1
ATOM 763 C CA . GLU A 1 104 ? 6.120 -3.717 -24.709 1.00 77.75 104 GLU A CA 1
ATOM 764 C C . GLU A 1 104 ? 7.481 -3.941 -24.039 1.00 77.75 104 GLU A C 1
ATOM 766 O O . GLU A 1 104 ? 7.596 -4.796 -23.167 1.00 77.75 104 GLU A O 1
ATOM 771 N N . LYS A 1 105 ? 8.476 -3.102 -24.353 1.00 80.56 105 LYS A N 1
ATOM 772 C CA . LYS A 1 105 ? 9.822 -3.158 -23.754 1.00 80.56 105 LYS A CA 1
ATOM 773 C C . LYS A 1 105 ? 9.848 -2.961 -22.232 1.00 80.56 105 LYS A C 1
ATOM 775 O O . LYS A 1 105 ? 10.777 -3.418 -21.582 1.00 80.56 105 LYS A O 1
ATOM 780 N N . ILE A 1 106 ? 8.862 -2.257 -21.672 1.00 86.50 106 ILE A N 1
ATOM 781 C CA . ILE A 1 106 ? 8.781 -1.920 -20.238 1.00 86.50 106 ILE A CA 1
ATOM 782 C C . ILE A 1 106 ? 7.805 -2.865 -19.521 1.00 86.50 106 ILE A C 1
ATOM 784 O O . ILE A 1 106 ? 7.887 -3.049 -18.307 1.00 86.50 106 ILE A O 1
ATOM 788 N N . ARG A 1 107 ? 6.896 -3.496 -20.274 1.00 86.31 107 ARG A N 1
ATOM 789 C CA . ARG A 1 107 ? 5.803 -4.323 -19.756 1.00 86.31 107 ARG A CA 1
ATOM 790 C C . ARG A 1 107 ? 6.300 -5.472 -18.884 1.00 86.31 107 ARG A C 1
ATOM 792 O O . ARG A 1 107 ? 5.777 -5.655 -17.791 1.00 86.31 107 ARG A O 1
ATOM 799 N N . GLU A 1 108 ? 7.320 -6.197 -19.338 1.00 87.56 108 GLU A N 1
ATOM 800 C CA . GLU A 1 108 ? 7.882 -7.330 -18.589 1.00 87.56 108 GLU A CA 1
ATOM 801 C C . GLU A 1 108 ? 8.501 -6.882 -17.259 1.00 87.56 108 GLU A C 1
ATOM 803 O O . GLU A 1 108 ? 8.231 -7.469 -16.213 1.00 87.56 108 GLU A O 1
ATOM 808 N N . ILE A 1 109 ? 9.273 -5.790 -17.279 1.00 89.12 109 ILE A N 1
ATOM 809 C CA . ILE A 1 109 ? 9.917 -5.230 -16.083 1.00 89.12 109 ILE A CA 1
ATOM 810 C C . ILE A 1 109 ? 8.852 -4.767 -15.082 1.00 89.12 109 ILE A C 1
ATOM 812 O O . ILE A 1 109 ? 8.926 -5.093 -13.897 1.00 89.12 109 ILE A O 1
ATOM 816 N N . ALA A 1 110 ? 7.842 -4.038 -15.562 1.00 88.81 110 ALA A N 1
ATOM 817 C CA . ALA A 1 110 ? 6.755 -3.527 -14.738 1.00 88.81 110 ALA A CA 1
ATOM 818 C C . ALA A 1 110 ? 5.877 -4.650 -14.163 1.00 88.81 110 ALA A C 1
ATOM 820 O O . ALA A 1 110 ? 5.453 -4.554 -13.015 1.00 88.81 110 ALA A O 1
ATOM 821 N N . GLU A 1 111 ? 5.637 -5.728 -14.915 1.00 88.94 111 GLU A N 1
ATOM 822 C CA . GLU A 1 111 ? 4.892 -6.897 -14.438 1.00 88.94 111 GLU A CA 1
ATOM 823 C C . GLU A 1 111 ? 5.627 -7.602 -13.293 1.00 88.94 111 GLU A C 1
ATOM 825 O O . GLU A 1 111 ? 5.018 -7.894 -12.260 1.00 88.94 111 GLU A O 1
ATOM 830 N N . VAL A 1 112 ? 6.938 -7.830 -13.441 1.00 89.31 112 VAL A N 1
ATOM 831 C CA . VAL A 1 112 ? 7.767 -8.434 -12.388 1.00 89.31 112 VAL A CA 1
ATOM 832 C C . VAL A 1 112 ? 7.771 -7.554 -11.139 1.00 89.31 112 VAL A C 1
ATOM 834 O O . VAL A 1 112 ? 7.504 -8.047 -10.042 1.00 89.31 112 VAL A O 1
ATOM 837 N N . LEU A 1 113 ? 8.005 -6.249 -11.303 1.00 89.56 113 LEU A N 1
ATOM 838 C CA . LEU A 1 113 ? 7.971 -5.278 -10.208 1.00 89.56 113 LEU A CA 1
ATOM 839 C C . LEU A 1 113 ? 6.617 -5.280 -9.500 1.00 89.56 113 LEU A C 1
ATOM 841 O O . LEU A 1 113 ? 6.565 -5.454 -8.284 1.00 89.56 113 LEU A O 1
ATOM 845 N N . LEU A 1 114 ? 5.519 -5.146 -10.246 1.00 88.31 114 LEU A N 1
ATOM 846 C CA . LEU A 1 114 ? 4.176 -5.109 -9.676 1.00 88.31 114 LEU A CA 1
ATOM 847 C C . LEU A 1 114 ? 3.858 -6.396 -8.914 1.00 88.31 114 LEU A C 1
ATOM 849 O O . LEU A 1 114 ? 3.264 -6.334 -7.840 1.00 88.31 114 LEU A O 1
ATOM 853 N N . ARG A 1 115 ? 4.281 -7.559 -9.417 1.00 87.94 115 ARG A N 1
ATOM 854 C CA . ARG A 1 115 ? 4.063 -8.840 -8.739 1.00 87.94 115 ARG A CA 1
ATOM 855 C C . ARG A 1 115 ? 4.842 -8.931 -7.425 1.00 87.94 115 ARG A C 1
ATOM 857 O O . ARG A 1 115 ? 4.277 -9.369 -6.425 1.00 87.94 115 ARG A O 1
ATOM 864 N N . ILE A 1 116 ? 6.095 -8.471 -7.402 1.00 87.62 116 ILE A N 1
ATOM 865 C CA . ILE A 1 116 ? 6.914 -8.399 -6.179 1.00 87.62 116 ILE A CA 1
ATOM 866 C C . ILE A 1 116 ? 6.275 -7.441 -5.164 1.00 87.62 116 ILE A C 1
ATOM 868 O O . ILE A 1 116 ? 6.055 -7.817 -4.012 1.00 87.62 116 ILE A O 1
ATOM 872 N N . PHE A 1 117 ? 5.902 -6.237 -5.600 1.00 86.06 117 PHE A N 1
ATOM 873 C CA . PHE A 1 117 ? 5.223 -5.251 -4.756 1.00 86.06 117 PHE A CA 1
ATOM 874 C C . PHE A 1 117 ? 3.875 -5.758 -4.232 1.00 86.06 117 PHE A C 1
ATOM 876 O O . PHE A 1 117 ? 3.527 -5.500 -3.083 1.00 86.06 117 PHE A O 1
ATOM 883 N N . SER A 1 118 ? 3.137 -6.528 -5.032 1.00 86.06 118 SER A N 1
ATOM 884 C CA . SER A 1 118 ? 1.852 -7.111 -4.632 1.00 86.06 118 SER A CA 1
ATOM 885 C C . SER A 1 118 ? 1.995 -8.137 -3.519 1.00 86.06 118 SER A C 1
ATOM 887 O O . SER A 1 118 ? 1.136 -8.205 -2.653 1.00 86.06 118 SER A O 1
ATOM 889 N N . ILE A 1 119 ? 3.090 -8.896 -3.483 1.00 84.31 119 ILE A N 1
ATOM 890 C CA . ILE A 1 119 ? 3.376 -9.807 -2.366 1.00 84.31 119 ILE A CA 1
ATOM 891 C C . ILE A 1 119 ? 3.762 -9.007 -1.114 1.00 84.31 119 ILE A C 1
ATOM 893 O O . ILE A 1 119 ? 3.310 -9.324 -0.013 1.00 84.31 119 ILE A O 1
ATOM 897 N N . ALA A 1 120 ? 4.555 -7.944 -1.278 1.00 82.88 120 ALA A N 1
ATOM 898 C CA . ALA A 1 120 ? 4.947 -7.063 -0.178 1.00 82.88 120 ALA A CA 1
ATOM 899 C C . ALA A 1 120 ? 3.757 -6.286 0.419 1.00 82.88 120 ALA A C 1
ATOM 901 O O . ALA A 1 120 ? 3.756 -5.993 1.615 1.00 82.88 120 ALA A O 1
ATOM 902 N N . LEU A 1 121 ? 2.726 -6.002 -0.384 1.00 77.38 121 LEU A N 1
ATOM 903 C CA . LEU A 1 121 ? 1.511 -5.293 0.024 1.00 77.38 121 LEU A CA 1
ATOM 904 C C . LEU A 1 121 ? 0.803 -5.957 1.204 1.00 77.38 121 LEU A C 1
ATOM 906 O O . LEU A 1 121 ? 0.442 -5.274 2.160 1.00 77.38 121 LEU A O 1
ATOM 910 N N . GLY A 1 122 ? 0.651 -7.281 1.171 1.00 71.00 122 GLY A N 1
ATOM 911 C CA . GLY A 1 122 ? 0.013 -8.019 2.260 1.00 71.00 122 GLY A CA 1
ATOM 912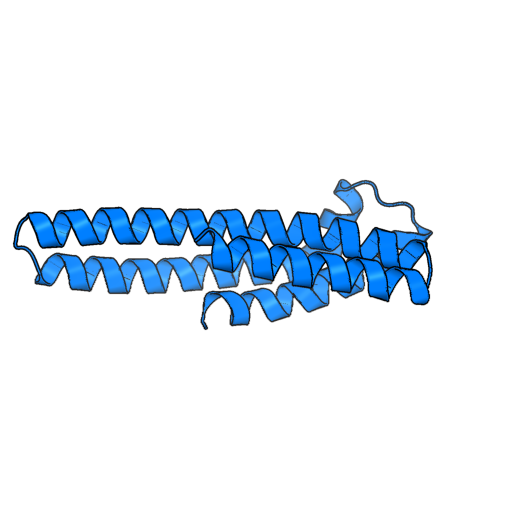 C C . GLY A 1 122 ? 0.731 -7.819 3.595 1.00 71.00 122 GLY A C 1
ATOM 913 O O . GLY A 1 122 ? 0.081 -7.603 4.612 1.00 71.00 122 GLY A O 1
ATOM 914 N N . ALA A 1 123 ? 2.067 -7.811 3.591 1.00 71.25 123 ALA A N 1
ATOM 915 C CA . ALA A 1 123 ? 2.856 -7.537 4.790 1.00 71.25 123 ALA A CA 1
ATOM 916 C C . ALA A 1 123 ? 2.779 -6.059 5.213 1.00 71.25 123 ALA A C 1
ATOM 918 O O . ALA A 1 123 ? 2.636 -5.778 6.398 1.00 71.25 123 ALA A O 1
ATOM 919 N N . ASN A 1 124 ? 2.821 -5.126 4.255 1.00 72.56 124 ASN A N 1
ATOM 920 C CA . ASN A 1 124 ? 2.807 -3.678 4.501 1.00 72.56 124 ASN A CA 1
ATOM 921 C C . ASN A 1 124 ? 1.518 -3.174 5.175 1.00 72.56 124 ASN A C 1
ATOM 923 O O . ASN A 1 124 ? 1.536 -2.135 5.817 1.00 72.56 124 ASN A O 1
ATOM 927 N N . TYR A 1 125 ? 0.406 -3.893 5.016 1.00 66.62 125 TYR A N 1
ATOM 928 C CA . TYR A 1 125 ? -0.887 -3.530 5.607 1.00 66.62 125 TYR A CA 1
ATOM 929 C C . TYR A 1 125 ? -1.150 -4.173 6.971 1.00 66.62 125 TYR A C 1
ATOM 931 O O . TYR A 1 125 ? -2.061 -3.746 7.681 1.00 66.62 125 TYR A O 1
ATOM 939 N N . ILE A 1 126 ? -0.418 -5.238 7.299 1.00 61.03 126 ILE A N 1
ATOM 940 C CA . ILE A 1 126 ? -0.580 -5.994 8.547 1.00 61.03 126 ILE A CA 1
ATOM 941 C C . ILE A 1 126 ? 0.394 -5.488 9.627 1.00 61.03 126 ILE A C 1
ATOM 943 O O . ILE A 1 126 ? 0.069 -5.573 10.812 1.00 61.03 126 ILE A O 1
ATOM 947 N N . LEU A 1 127 ? 1.565 -4.981 9.221 1.00 49.56 127 LEU A N 1
ATOM 948 C CA . LEU A 1 127 ? 2.593 -4.354 10.068 1.00 49.56 127 LEU A CA 1
ATOM 949 C C . LEU A 1 127 ? 2.398 -2.837 10.166 1.00 49.56 127 LEU A C 1
ATOM 951 O O . LEU A 1 127 ? 2.645 -2.302 11.270 1.00 49.56 127 LEU A O 1
#

Foldseek 3Di:
DVVVVVVVVVVLVVVLVVLVVVDPLSSVLSVVLVVVVVVVVVVLVVLVVVLCVQLVVCVVVVNPVVSVVSNVVSLVVLLVSLVVQLVCQQPCLLVVLVVVPDDPSNSVSNSVVSNVVSPVSSVVSND

pLDDT: mean 88.5, std 6.91, range [49.56, 96.06]

=== Feature glossary ===
Each block in this record encodes a different view of the same protein. In brief:

Predicted aligned error. PAE(i, j) answers: if I align the predicted and true structures on residue i, how far off (in Å) do I expect residue j to be? A block-diagonal PAE matrix with low values on the blocks and high values off-diagonal is the signature of a multi-domain protein with confidently predicted domains but uncertain inter-domain orientation.

Contact-map, Ramachandran, and PAE plots. Plot images: a contact map (which residues are close in 3D, as an N×N binary image), a Ramachandran scatter (backbone torsion angles, revealing secondary-structure composition at a glance), and — for AlphaFold structures — a PAE heatmap (pairwise prediction confidence).

Backbone torsions (φ/ψ). φ (phi) and ψ (psi) are the two rotatable backbone dihedrals per residue: φ is the C(i-1)–N–Cα–C torsion, ψ is the N–Cα–C–N(i+1) torsion, both in degrees on (−180°, 180°]. α-helical residues cluster near (−60°, −45°); β-strand residues near (−120°, +130°). A Ramachandran plot is simply a scatter of (φ, ψ) for every residue.

Foldseek 3Di. A 3Di character summarizes, for each residue, the relative orientation of the Cα frame of its nearest spatial neighbor. Because it encodes fold topology rather than chemistry, 3Di alignments detect remote structural similarity that sequence alignment misses.

Radius of gyration, Cα contacts, bounding box. Three whole-structure scalars: the radius of gyration (RMS distance of Cα from centroid, in Å), the count of Cα–Cα contacts (pairs closer than 8 Å and separated by more than four residues in sequence — i.e. tertiary, not local, contacts), and the bounding-box dimensions. Together they distinguish compact globular folds from extended fibres or disordered chains.

Sequence. Sequence gives the chain of amino acids in standard one-letter code (A=alanine, C=cysteine, …, Y=tyrosine), read N→C. It is the only feature that is directly encoded by the gene; all structural features are derived from the folded form of this sequence.

mmCIF coordinates. Atomic coordinates in PDBx/mmCIF format — the same representation the Protein Data Bank distributes. Each line of the _atom_site loop places one backbone atom in Cartesian space (units: ångströms, origin: arbitrary).

Secondary structure (3-state, P-SEA). Three-state secondary structure (P-SEA) collapses the eight DSSP classes into helix (a), strand (b), and coil (c). P-SEA assigns these from Cα geometry alone — distances and angles — without requiring backbone oxygens, so it works on any Cα trace.

InterPro / GO / CATH / organism. Functional annotations link the protein to curated databases. InterPro entries identify conserved domains and families by matching the sequence against member-database signatures (Pfam, PROSITE, CDD, …). Gene Ontology (GO) terms describe molecular function, biological process, and cellular component in a controlled vocabulary. CATH places the structure in a hierarchical fold classification (Class/Architecture/Topology/Homologous-superfamily). The organism is the source species.

B-factor. B-factor (Debye–Waller factor) reflects atomic displacement in the crystal lattice. It is an experimental observable (units Å²), not a prediction; low values mean the atom is pinned down, high values mean it moves or is heterogeneous across the crystal.

Rendered structure images. Structure images are PyMOL renders from six orthogonal camera directions. Cartoon representation draws helices as coils and strands as arrows; sticks shows the backbone as bonds; surface shows the solvent-excluded envelope. Rainbow coloring maps sequence position to hue (blue→red, N→C); chain coloring assigns a distinct color per polypeptide.

Solvent-accessible surface area. Solvent-accessible surface area (SASA) is the area in Å² traced out by the centre of a 1.4 Å probe sphere (a water molecule) rolled over the protein's van der Waals surface (Shrake–Rupley / Lee–Richards construction). Buried residues have near-zero SASA; fully exposed residues can exceed 200 Å². The total SASA scales roughly with the number of surface residues.

Secondary structure (8-state, DSSP). The SS8 string is DSSP's per-residue secondary-structure call. α-helix (H) means an i→i+4 H-bond ladder; β-strand (E) means the residue participates in a β-sheet; 3₁₀ (G) and π (I) are tighter and wider helices; T/S are turns/bends; '-' is loop.

pLDDT. For AlphaFold models, the B-factor field carries pLDDT — the model's own estimate of local accuracy on a 0–100 scale. Regions with pLDDT<50 should be treated as essentially unmodeled; they often correspond to intrinsically disordered segments.

Nearest PDB structures. Nearest PDB neighbors are the top structural matches found by Foldseek when searching this structure against the entire Protein Data Bank. Each hit reports a TM-score (0 to 1; >0.5 almost always implies the same fold) and an E-value. These are *structural* homologs — they may share no detectable sequence similarity.